Protein AF-A0A810QGU2-F1 (afdb_monomer)

Foldseek 3Di:
DPPPPADDVPDHPDPDDLVVVLVVLLVVCVVVVHDPVVNVVVSVVSVVDPVPDDPVRVVVCVVPDPD

Solvent-accessible surface area (backbone a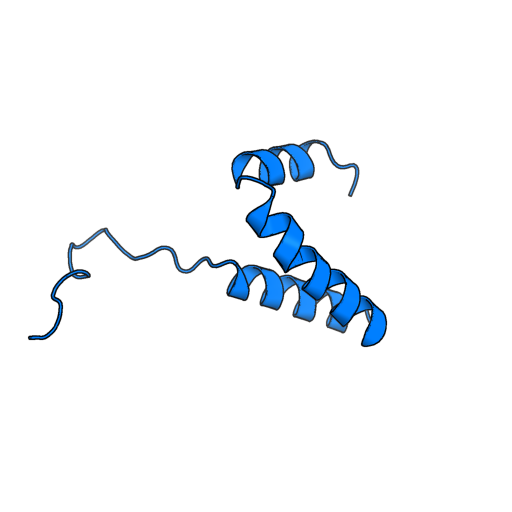toms only — not comparable to full-atom values): 4307 Å² total; per-residue (Å²): 135,83,82,84,82,70,79,54,95,89,54,74,77,74,89,76,45,75,66,54,52,50,50,53,52,49,53,55,37,56,76,70,65,55,51,74,67,55,50,52,51,53,55,55,49,50,56,56,50,60,77,75,45,54,74,64,55,53,50,53,48,55,76,71,44,99,118

Mean predicted aligned error: 7.59 Å

Secondary structure (DSSP, 8-state):
----TT--TT-PPPS--HHHHHHHHHHHHHHTT--HHH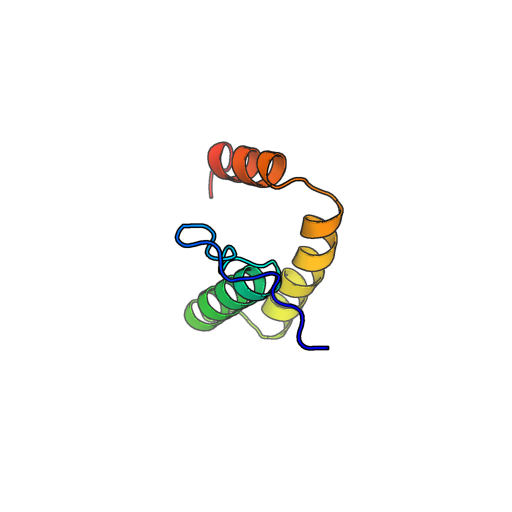HHHHHHHHHHHHHHS-HHHHHHHHHH---

Organism: NCBI:txid2714358

Radius of gyration: 16.23 Å; Cα contacts (8 Å, |Δi|>4): 17; chains: 1; bounding box: 29×23×50 Å

Structure (mmCIF, N/CA/C/O backbone):
data_AF-A0A810QGU2-F1
#
_entry.id   AF-A0A810QGU2-F1
#
loop_
_atom_site.group_PDB
_atom_site.id
_atom_site.type_symbol
_atom_site.label_atom_id
_atom_site.label_alt_id
_atom_site.label_comp_id
_atom_site.label_asym_id
_atom_site.label_entity_id
_atom_site.label_seq_id
_atom_site.pdbx_PDB_ins_code
_atom_site.Cartn_x
_atom_site.Cartn_y
_atom_site.Cartn_z
_atom_site.occupancy
_atom_site.B_iso_or_equiv
_atom_site.auth_seq_id
_atom_site.auth_comp_id
_atom_site.auth_asym_id
_atom_site.auth_atom_id
_atom_site.pdbx_PDB_model_num
ATOM 1 N N . MET A 1 1 ? 6.918 5.603 -36.656 1.00 40.19 1 MET A N 1
ATOM 2 C CA . MET A 1 1 ? 8.122 4.848 -36.261 1.00 40.19 1 MET A CA 1
ATOM 3 C C . MET A 1 1 ? 7.748 4.150 -34.970 1.00 40.19 1 MET A C 1
ATOM 5 O O . MET A 1 1 ? 7.659 4.803 -33.941 1.00 40.19 1 MET A O 1
ATOM 9 N N . GLU A 1 2 ? 7.333 2.892 -35.070 1.00 45.12 2 GLU A N 1
ATOM 10 C CA . GLU A 1 2 ? 6.971 2.073 -33.912 1.00 45.12 2 GLU A CA 1
ATOM 11 C C . GLU A 1 2 ? 8.277 1.650 -33.234 1.00 45.12 2 GLU A C 1
ATOM 13 O O . GLU A 1 2 ? 9.180 1.125 -33.887 1.00 45.12 2 GLU A O 1
ATOM 18 N N . ASN A 1 3 ? 8.429 1.982 -31.953 1.00 49.12 3 ASN A N 1
ATOM 19 C CA . ASN A 1 3 ? 9.655 1.720 -31.209 1.00 49.12 3 ASN A CA 1
ATOM 20 C C . ASN A 1 3 ? 9.781 0.212 -30.959 1.00 49.12 3 ASN A C 1
ATOM 22 O O . ASN A 1 3 ? 9.140 -0.334 -30.066 1.00 49.12 3 ASN A O 1
ATOM 26 N N . ALA A 1 4 ? 10.639 -0.447 -31.735 1.00 54.47 4 ALA A N 1
ATOM 27 C CA . ALA A 1 4 ? 10.995 -1.862 -31.623 1.00 54.47 4 ALA A CA 1
ATOM 28 C C . ALA A 1 4 ? 11.883 -2.171 -30.392 1.00 54.47 4 ALA A C 1
ATOM 30 O O . ALA A 1 4 ? 12.821 -2.958 -30.477 1.00 54.47 4 ALA A O 1
ATOM 31 N N . PHE A 1 5 ? 11.631 -1.528 -29.248 1.00 55.44 5 PHE A N 1
ATOM 32 C CA . PHE A 1 5 ? 12.499 -1.600 -28.064 1.00 55.44 5 PHE A CA 1
ATOM 33 C C . PHE A 1 5 ? 12.188 -2.789 -27.129 1.00 55.44 5 PHE A C 1
ATOM 35 O O . PHE A 1 5 ? 12.781 -2.897 -26.064 1.00 55.44 5 PHE A O 1
ATOM 42 N N . GLY A 1 6 ? 11.265 -3.683 -27.502 1.00 53.97 6 GLY A N 1
ATOM 43 C CA . GLY A 1 6 ? 10.703 -4.683 -26.581 1.00 53.97 6 GLY A CA 1
ATOM 44 C C . GLY A 1 6 ? 10.675 -6.131 -27.069 1.00 53.97 6 GLY A C 1
ATOM 45 O O . GLY A 1 6 ? 9.900 -6.911 -26.535 1.00 53.97 6 GLY A O 1
ATOM 46 N N . MET A 1 7 ? 11.447 -6.515 -28.089 1.00 54.88 7 MET A N 1
ATOM 47 C CA . MET A 1 7 ? 11.396 -7.886 -28.629 1.00 54.88 7 MET A CA 1
ATOM 48 C C . MET A 1 7 ? 12.773 -8.557 -28.692 1.00 54.88 7 MET A C 1
ATOM 50 O O . MET A 1 7 ? 13.181 -9.063 -29.735 1.00 54.88 7 MET A O 1
ATOM 54 N N . PHE A 1 8 ? 13.489 -8.595 -27.566 1.00 62.19 8 PHE A N 1
ATOM 55 C CA . PHE A 1 8 ? 14.527 -9.609 -27.362 1.00 62.19 8 PHE A CA 1
ATOM 56 C C . PHE A 1 8 ? 13.897 -10.787 -26.602 1.00 62.19 8 PHE A C 1
ATOM 58 O O . PHE A 1 8 ? 13.435 -10.585 -25.478 1.00 62.19 8 PHE A O 1
ATOM 65 N N . PRO A 1 9 ? 13.845 -12.006 -27.173 1.00 57.75 9 PRO A N 1
ATOM 66 C CA . PRO A 1 9 ? 13.396 -13.190 -26.445 1.00 57.75 9 PRO A CA 1
ATOM 67 C C . PRO A 1 9 ? 14.238 -13.360 -25.172 1.00 57.75 9 PRO A C 1
ATOM 69 O O . PRO A 1 9 ? 15.455 -13.519 -25.261 1.00 57.75 9 PRO A O 1
ATOM 72 N N . GLY A 1 10 ? 13.603 -13.278 -23.999 1.00 59.94 10 GLY A N 1
ATOM 73 C CA . GLY A 1 10 ? 14.274 -13.309 -22.691 1.00 59.94 10 GLY A CA 1
ATOM 74 C C . GLY A 1 10 ? 14.462 -11.949 -22.001 1.00 59.94 10 GLY A C 1
ATOM 75 O O . GLY A 1 10 ? 15.027 -11.914 -20.913 1.00 59.94 10 GLY A O 1
ATOM 76 N N . PHE A 1 11 ? 13.984 -10.849 -22.591 1.00 59.59 11 PHE A N 1
ATOM 77 C CA . PHE A 1 11 ? 13.882 -9.539 -21.937 1.00 59.59 11 PHE A CA 1
ATOM 78 C C . PHE A 1 11 ? 12.408 -9.139 -21.841 1.00 59.59 11 PHE A C 1
ATOM 80 O O . PHE A 1 11 ? 11.934 -8.256 -22.556 1.00 59.59 11 PHE A O 1
ATOM 87 N N . GLU A 1 12 ? 11.657 -9.853 -21.004 1.00 65.38 12 GLU A N 1
ATOM 88 C CA . GLU A 1 12 ? 10.329 -9.386 -20.615 1.00 65.38 12 GLU A CA 1
ATOM 89 C C . GLU A 1 12 ? 10.512 -8.220 -19.632 1.00 65.38 12 GLU A C 1
ATOM 91 O O . GLU A 1 12 ? 11.316 -8.338 -18.701 1.00 65.38 12 GLU A O 1
ATOM 96 N N . PRO A 1 13 ? 9.856 -7.067 -19.855 1.00 66.00 13 PRO A N 1
ATOM 97 C CA . PRO A 1 13 ? 9.867 -5.996 -18.873 1.00 66.00 13 PRO A CA 1
ATOM 98 C C . PRO A 1 13 ? 9.303 -6.531 -17.556 1.00 66.00 13 PRO A C 1
ATOM 100 O O . PRO A 1 13 ? 8.319 -7.267 -17.559 1.00 66.00 13 PRO A O 1
ATOM 103 N N . ASP A 1 14 ? 9.939 -6.163 -16.445 1.00 71.56 14 ASP A N 1
ATOM 104 C CA . ASP A 1 14 ? 9.446 -6.512 -15.115 1.00 71.56 14 ASP A CA 1
ATOM 105 C C . ASP A 1 14 ? 8.001 -6.002 -14.972 1.00 71.56 14 ASP A C 1
ATOM 107 O O . ASP A 1 14 ? 7.739 -4.810 -15.154 1.00 71.56 14 ASP A O 1
ATOM 111 N N . GLU A 1 15 ? 7.055 -6.906 -14.702 1.00 82.19 15 GLU A N 1
ATOM 112 C CA . GLU A 1 15 ? 5.647 -6.546 -14.495 1.00 82.19 15 GLU A CA 1
ATOM 113 C C . GLU A 1 15 ? 5.459 -5.690 -13.228 1.00 82.19 15 GLU A C 1
ATOM 115 O O . GLU A 1 15 ? 4.421 -5.042 -13.048 1.00 82.19 15 GLU A O 1
ATOM 120 N N . TRP A 1 16 ? 6.451 -5.662 -12.334 1.00 85.75 16 TRP A N 1
ATOM 121 C CA . TRP A 1 16 ? 6.396 -4.905 -11.096 1.00 85.75 16 TRP A CA 1
ATOM 122 C C . TRP A 1 16 ? 6.525 -3.393 -11.314 1.00 85.75 16 TRP A C 1
ATOM 124 O O . TRP A 1 16 ? 7.357 -2.889 -12.065 1.00 85.75 16 TRP A O 1
ATOM 134 N N . SER A 1 17 ? 5.722 -2.631 -10.572 1.00 90.81 17 SER A N 1
ATOM 135 C CA . SER A 1 17 ? 5.795 -1.170 -10.525 1.00 90.81 17 SER A CA 1
ATOM 136 C C . SER A 1 17 ? 5.358 -0.640 -9.160 1.00 90.81 17 SER A C 1
ATOM 138 O O . SER A 1 17 ? 4.664 -1.316 -8.396 1.00 90.81 17 SER A O 1
ATOM 140 N N . ASN A 1 18 ? 5.712 0.612 -8.862 1.00 93.12 18 ASN A N 1
ATOM 141 C CA . ASN A 1 18 ? 5.242 1.305 -7.659 1.00 93.12 18 ASN A CA 1
ATOM 142 C C . ASN A 1 18 ? 3.706 1.376 -7.595 1.00 93.12 18 ASN A C 1
ATOM 144 O O . ASN A 1 18 ? 3.125 1.288 -6.512 1.00 93.12 18 ASN A O 1
ATOM 148 N N . ASP A 1 19 ? 3.040 1.482 -8.745 1.00 93.94 19 ASP A N 1
ATOM 149 C CA . ASP A 1 19 ? 1.579 1.489 -8.815 1.00 93.94 19 ASP A CA 1
ATOM 150 C C . ASP A 1 19 ? 0.986 0.107 -8.532 1.00 93.94 19 ASP A C 1
ATOM 152 O O . ASP A 1 19 ? 0.022 0.012 -7.768 1.00 93.94 19 ASP A O 1
ATOM 156 N N . ALA A 1 20 ? 1.603 -0.967 -9.037 1.00 94.62 20 ALA A N 1
ATOM 157 C CA . ALA A 1 20 ? 1.221 -2.331 -8.673 1.00 94.62 20 ALA A CA 1
ATOM 158 C C . ALA A 1 20 ? 1.369 -2.564 -7.158 1.00 94.62 20 ALA A C 1
ATOM 160 O O . ALA A 1 20 ? 0.442 -3.056 -6.515 1.00 94.62 20 ALA A O 1
ATOM 161 N N . CYS A 1 21 ? 2.480 -2.122 -6.555 1.00 94.88 21 CYS A N 1
ATOM 162 C CA . CYS A 1 21 ? 2.697 -2.206 -5.108 1.00 94.88 21 CYS A CA 1
ATOM 163 C C . CYS A 1 21 ? 1.609 -1.469 -4.306 1.00 94.88 21 CYS A C 1
ATOM 165 O O . CYS A 1 21 ? 1.041 -2.033 -3.369 1.00 94.88 21 CYS A O 1
ATOM 167 N N . ARG A 1 22 ? 1.252 -0.238 -4.699 1.00 96.81 22 ARG A N 1
ATOM 168 C CA . ARG A 1 22 ? 0.145 0.511 -4.071 1.00 96.81 22 ARG A CA 1
ATOM 169 C C . ARG A 1 22 ? -1.184 -0.222 -4.212 1.00 96.81 22 ARG A C 1
ATOM 171 O O . ARG A 1 22 ? -1.944 -0.266 -3.248 1.00 96.81 22 ARG A O 1
ATOM 178 N N . GLY A 1 23 ? -1.447 -0.813 -5.378 1.00 97.81 23 GLY A N 1
ATOM 179 C CA . GLY A 1 23 ? -2.620 -1.650 -5.621 1.00 97.81 23 GLY A CA 1
ATOM 180 C C . GLY A 1 23 ? -2.707 -2.818 -4.639 1.00 97.81 23 GLY A C 1
ATOM 181 O O . GLY A 1 23 ? -3.738 -2.985 -3.990 1.00 97.81 23 GLY A O 1
ATOM 182 N N . TYR A 1 24 ? -1.614 -3.567 -4.451 1.00 97.69 24 TYR A N 1
ATOM 183 C CA . TYR A 1 24 ? -1.555 -4.660 -3.473 1.00 97.69 24 TYR A CA 1
ATOM 184 C C . TYR A 1 24 ? -1.835 -4.192 -2.043 1.00 97.69 24 TYR A C 1
ATOM 186 O O . TYR A 1 24 ? -2.602 -4.835 -1.329 1.00 97.69 24 TYR A O 1
ATOM 194 N N . VAL A 1 25 ? -1.265 -3.056 -1.630 1.00 97.69 25 VAL A N 1
ATOM 195 C CA . VAL A 1 25 ? -1.506 -2.496 -0.292 1.00 97.69 25 VAL A CA 1
ATOM 196 C C . VAL A 1 25 ? -2.968 -2.080 -0.115 1.00 97.69 25 VAL A C 1
ATOM 198 O O . VAL A 1 25 ? -3.548 -2.372 0.927 1.00 97.69 25 VAL A O 1
ATOM 201 N N . ILE A 1 26 ? -3.586 -1.448 -1.119 1.00 98.56 26 ILE A N 1
ATOM 202 C CA . ILE A 1 26 ? -5.013 -1.089 -1.075 1.00 98.56 26 ILE A CA 1
ATOM 203 C C . ILE A 1 26 ? -5.870 -2.345 -0.914 1.00 98.56 26 ILE A C 1
ATOM 205 O O . ILE A 1 26 ? -6.669 -2.386 0.017 1.00 98.56 26 ILE A O 1
ATOM 209 N N . MET A 1 27 ? -5.659 -3.370 -1.749 1.00 98.69 27 MET A N 1
ATOM 210 C CA . MET A 1 27 ? -6.417 -4.627 -1.679 1.00 98.69 27 MET A CA 1
ATOM 211 C C . MET A 1 27 ? -6.297 -5.276 -0.295 1.00 98.69 27 MET A C 1
ATOM 213 O O . MET A 1 27 ? -7.307 -5.550 0.346 1.00 98.69 27 MET A O 1
ATOM 217 N N . ALA A 1 28 ? -5.073 -5.428 0.223 1.00 98.69 28 ALA A N 1
ATOM 218 C CA . ALA A 1 28 ? -4.852 -6.019 1.542 1.00 98.69 28 ALA A CA 1
ATOM 219 C C .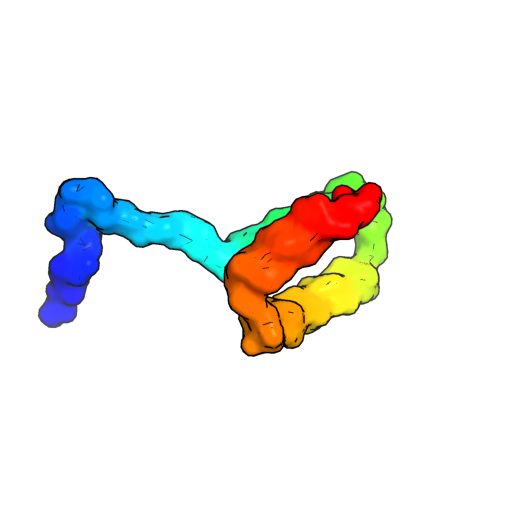 ALA A 1 28 ? -5.519 -5.211 2.671 1.00 98.69 28 ALA A C 1
ATOM 221 O O . ALA A 1 28 ? -6.072 -5.783 3.611 1.00 98.69 28 ALA A O 1
ATOM 222 N N . MET A 1 29 ? -5.486 -3.877 2.593 1.00 98.50 29 MET A N 1
ATOM 223 C CA . MET A 1 29 ? -6.110 -3.020 3.600 1.00 98.50 29 MET A CA 1
ATOM 224 C C . MET A 1 29 ? -7.643 -3.032 3.522 1.00 98.50 29 MET A C 1
ATOM 226 O O . MET A 1 29 ? -8.302 -2.989 4.562 1.00 98.50 29 MET A O 1
ATOM 230 N N . GLU A 1 30 ? -8.223 -3.090 2.324 1.00 98.56 30 GLU A N 1
ATOM 231 C CA . GLU A 1 30 ? -9.670 -3.242 2.143 1.00 98.56 30 GLU A CA 1
ATOM 232 C C . GLU A 1 30 ? -10.154 -4.584 2.703 1.00 98.56 30 GLU A C 1
ATOM 234 O O . GLU A 1 30 ? -11.100 -4.599 3.494 1.00 98.56 30 GLU A O 1
ATOM 239 N N . ASP A 1 31 ? -9.446 -5.677 2.405 1.00 98.75 31 ASP A N 1
ATOM 240 C CA . ASP A 1 31 ? -9.756 -7.021 2.911 1.00 98.75 31 ASP A CA 1
ATOM 241 C C . ASP A 1 31 ? -9.633 -7.117 4.439 1.00 98.75 31 ASP A C 1
ATOM 243 O O . ASP A 1 31 ? -10.417 -7.800 5.100 1.00 98.75 31 ASP A O 1
ATOM 247 N 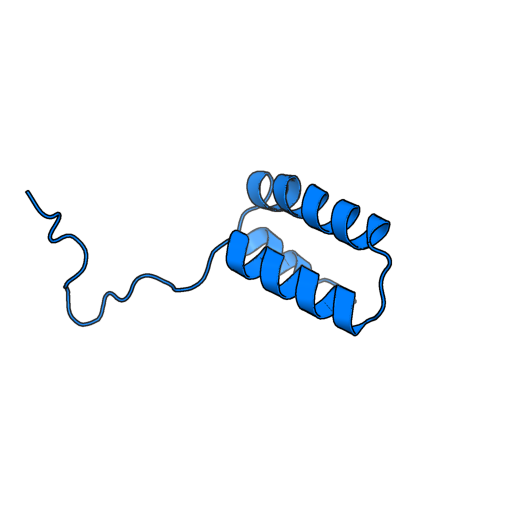N . CYS A 1 32 ? -8.689 -6.381 5.032 1.00 98.44 32 CYS A N 1
ATOM 248 C CA . CYS A 1 32 ? -8.545 -6.274 6.486 1.00 98.44 32 CYS A CA 1
ATOM 249 C C . CYS A 1 32 ? -9.567 -5.325 7.143 1.00 98.44 32 CYS A C 1
ATOM 251 O O . CYS A 1 32 ? -9.558 -5.168 8.365 1.00 98.44 32 CYS A O 1
ATOM 253 N N . GLY A 1 33 ? -10.437 -4.669 6.367 1.00 98.44 33 GLY A N 1
ATOM 254 C CA . GLY A 1 33 ? -11.484 -3.786 6.881 1.00 98.44 33 GLY A CA 1
ATOM 255 C C . GLY A 1 33 ? -10.991 -2.418 7.363 1.00 98.44 33 GLY A C 1
ATOM 256 O O . GLY A 1 33 ? -11.661 -1.778 8.179 1.00 98.44 33 GLY A O 1
ATOM 257 N N . PHE A 1 34 ? -9.835 -1.943 6.887 1.00 98.62 34 PHE A N 1
ATOM 258 C CA . PHE A 1 34 ? -9.346 -0.607 7.234 1.00 98.62 34 PHE A CA 1
ATOM 259 C C . PHE A 1 34 ? -10.265 0.495 6.691 1.00 98.62 34 PHE A C 1
ATOM 261 O O . PHE A 1 34 ? -10.918 0.370 5.653 1.00 98.62 34 PHE A O 1
ATOM 268 N N . SER A 1 35 ? -10.294 1.636 7.386 1.00 98.56 35 SER A N 1
ATOM 269 C CA . SER A 1 35 ? -11.102 2.771 6.950 1.00 98.56 35 SER A CA 1
ATOM 270 C C . SER A 1 35 ? -10.533 3.410 5.676 1.00 98.56 35 SER A C 1
ATOM 272 O O . SER A 1 35 ? -9.319 3.489 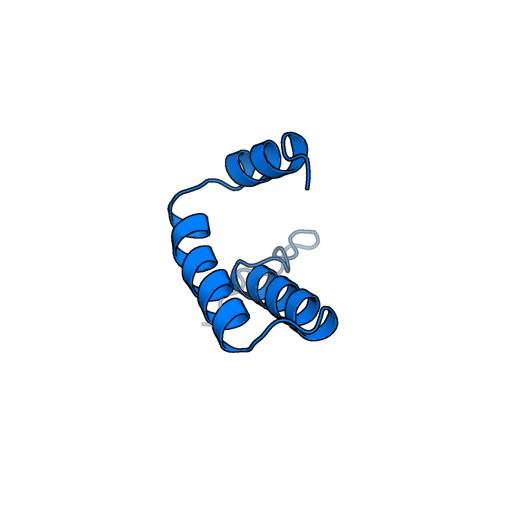5.479 1.00 98.56 35 SER A O 1
ATOM 274 N N . LYS A 1 36 ? -11.405 4.002 4.847 1.00 98.19 36 LYS A N 1
ATOM 275 C CA . LYS A 1 36 ? -10.982 4.779 3.662 1.00 98.19 36 LYS A CA 1
ATOM 276 C C . LYS A 1 36 ? -9.986 5.895 4.004 1.00 98.19 36 LYS A C 1
ATOM 278 O O . LYS A 1 36 ? -9.160 6.258 3.170 1.00 98.19 36 LYS A O 1
ATOM 283 N N . LYS A 1 37 ? -10.078 6.470 5.209 1.00 98.44 37 LYS A N 1
ATOM 284 C CA . LYS A 1 37 ? -9.155 7.510 5.682 1.00 98.44 37 LYS A CA 1
ATOM 285 C C . LYS A 1 37 ? -7.757 6.934 5.914 1.00 98.44 37 LYS A C 1
ATOM 287 O O . LYS A 1 37 ? -6.783 7.564 5.510 1.00 98.44 37 LYS A O 1
ATOM 292 N N . ASP A 1 38 ? -7.666 5.751 6.514 1.00 98.62 38 ASP A N 1
ATOM 293 C CA . ASP A 1 38 ? -6.387 5.095 6.790 1.00 98.62 38 ASP A CA 1
ATOM 294 C C . ASP A 1 38 ? -5.728 4.592 5.509 1.00 98.62 38 ASP A C 1
ATOM 296 O O . ASP A 1 38 ? -4.541 4.840 5.315 1.00 98.62 38 ASP A O 1
ATOM 300 N N . ILE A 1 39 ? -6.505 4.005 4.590 1.00 98.62 39 ILE A N 1
ATOM 301 C CA . ILE A 1 39 ? -6.019 3.595 3.263 1.00 98.62 39 ILE A CA 1
ATOM 302 C C . ILE A 1 39 ? -5.410 4.793 2.529 1.00 98.62 39 ILE A C 1
ATOM 304 O O . ILE A 1 39 ? -4.264 4.739 2.093 1.00 98.62 39 ILE A O 1
ATOM 308 N N . ARG A 1 40 ? -6.127 5.925 2.461 1.00 98.31 40 ARG A N 1
ATOM 309 C CA . ARG A 1 40 ? -5.605 7.155 1.838 1.00 98.31 40 ARG A CA 1
ATOM 310 C C . ARG A 1 40 ? -4.324 7.650 2.503 1.00 98.31 40 ARG A C 1
ATOM 312 O O . ARG A 1 40 ? -3.426 8.106 1.803 1.00 98.31 40 ARG A O 1
ATOM 319 N N . ARG A 1 41 ? -4.236 7.569 3.835 1.00 98.56 41 ARG A N 1
ATOM 320 C CA . ARG A 1 41 ? -3.036 7.980 4.574 1.00 98.56 41 ARG A CA 1
ATOM 321 C C . ARG A 1 41 ? -1.840 7.100 4.219 1.00 98.56 41 ARG A C 1
ATOM 323 O O . ARG A 1 41 ? -0.782 7.638 3.920 1.00 98.56 41 ARG A O 1
ATOM 330 N N . VAL A 1 42 ? -2.008 5.777 4.229 1.00 98.25 42 VAL A N 1
ATOM 331 C CA . VAL A 1 42 ? -0.931 4.825 3.909 1.00 98.25 42 VAL A CA 1
ATOM 332 C C . VAL A 1 42 ? -0.497 4.963 2.453 1.00 98.25 42 VAL A C 1
ATOM 334 O O . VAL A 1 42 ? 0.689 5.127 2.193 1.00 98.25 42 VAL A O 1
ATOM 337 N N . VAL A 1 43 ? -1.440 4.993 1.507 1.00 97.88 43 VAL A N 1
ATOM 338 C CA . VAL A 1 43 ? -1.132 5.162 0.076 1.00 97.88 43 VAL A CA 1
ATOM 339 C C . VAL A 1 43 ? -0.431 6.492 -0.193 1.00 97.88 43 VAL A C 1
ATOM 341 O O . VAL A 1 43 ? 0.527 6.523 -0.958 1.00 97.88 43 VAL A O 1
ATOM 344 N N . GLY A 1 44 ? -0.860 7.579 0.457 1.00 97.56 44 GLY A N 1
ATOM 345 C CA . GLY A 1 44 ? -0.180 8.873 0.371 1.00 97.56 44 GLY A CA 1
ATOM 346 C C . GLY A 1 44 ? 1.273 8.795 0.842 1.00 97.56 44 GLY A C 1
ATOM 347 O O . GLY A 1 44 ? 2.162 9.281 0.154 1.00 97.56 44 GLY A O 1
ATOM 348 N N . GLN A 1 45 ? 1.528 8.115 1.961 1.00 98.06 45 GLN A N 1
ATOM 349 C CA . GLN A 1 45 ? 2.889 7.929 2.471 1.00 98.06 45 GLN A CA 1
ATOM 350 C C . GLN A 1 45 ? 3.750 7.009 1.602 1.00 98.06 45 GLN A C 1
ATOM 352 O O . GLN A 1 45 ? 4.957 7.214 1.530 1.00 98.06 45 GLN A O 1
ATOM 357 N N . LEU A 1 46 ? 3.160 6.052 0.880 1.00 96.94 46 LEU A N 1
ATOM 358 C CA . LEU A 1 46 ? 3.914 5.233 -0.074 1.00 96.94 46 LEU A CA 1
ATOM 359 C C . LEU A 1 46 ? 4.542 6.062 -1.203 1.00 96.94 46 LEU A C 1
ATOM 361 O O . LEU A 1 46 ? 5.587 5.666 -1.702 1.00 96.94 46 LEU A O 1
ATOM 365 N N . TYR A 1 47 ? 3.960 7.200 -1.605 1.00 94.00 47 TYR A N 1
ATOM 366 C CA . TYR A 1 47 ? 4.623 8.102 -2.561 1.00 94.00 47 TYR A CA 1
ATOM 367 C C . TYR A 1 47 ? 5.958 8.608 -2.013 1.00 94.00 47 TYR A C 1
ATOM 369 O O . TYR A 1 47 ? 6.985 8.424 -2.654 1.00 94.00 47 TYR A O 1
ATOM 377 N N . GLU A 1 48 ? 5.949 9.158 -0.800 1.00 95.81 48 GLU A N 1
ATOM 378 C CA . GLU A 1 48 ? 7.160 9.673 -0.157 1.00 95.81 48 GLU A CA 1
ATOM 379 C C . GLU A 1 48 ? 8.180 8.556 0.109 1.00 95.81 48 GLU A C 1
ATOM 381 O O . GLU A 1 48 ? 9.367 8.720 -0.157 1.00 95.81 48 GLU A O 1
ATOM 386 N N . VAL A 1 49 ? 7.733 7.390 0.590 1.00 97.00 49 VAL A N 1
ATOM 387 C CA . VAL A 1 49 ? 8.632 6.267 0.901 1.00 97.00 49 VAL A CA 1
ATOM 388 C C . VAL A 1 49 ? 9.335 5.740 -0.349 1.00 97.00 49 VAL A C 1
ATOM 390 O O . VAL A 1 49 ? 10.527 5.448 -0.266 1.00 97.00 49 VAL A O 1
ATOM 393 N N . PHE A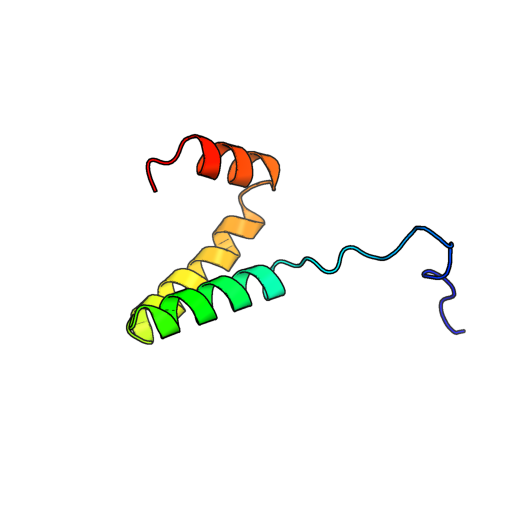 1 50 ? 8.645 5.640 -1.489 1.00 94.69 50 PHE A N 1
ATOM 394 C CA . PHE A 1 50 ? 9.268 5.187 -2.738 1.00 94.69 50 PHE A CA 1
ATOM 395 C C . PHE A 1 50 ? 10.302 6.173 -3.284 1.00 94.69 50 PHE A C 1
ATOM 397 O O . PHE A 1 50 ? 11.297 5.735 -3.852 1.00 94.69 50 PHE A O 1
ATOM 404 N N . ASP A 1 51 ? 10.097 7.477 -3.100 1.00 94.81 51 ASP A N 1
ATOM 405 C CA . ASP A 1 51 ? 11.033 8.496 -3.589 1.00 94.81 51 ASP A CA 1
ATOM 406 C C . ASP A 1 51 ? 12.263 8.647 -2.678 1.00 94.81 51 ASP A C 1
ATOM 408 O O . ASP A 1 51 ? 13.346 9.015 -3.136 1.00 94.81 51 ASP A O 1
ATOM 412 N N . LEU A 1 52 ? 12.107 8.372 -1.379 1.00 96.81 52 LEU A N 1
ATOM 413 C CA . LEU A 1 52 ? 13.149 8.579 -0.369 1.00 96.81 52 LEU A CA 1
ATOM 414 C C . LEU A 1 52 ? 14.024 7.350 -0.098 1.00 96.81 52 LEU A C 1
ATOM 416 O O . LEU A 1 52 ? 15.037 7.484 0.587 1.00 96.81 52 LEU A O 1
ATOM 420 N N . ASN A 1 53 ? 13.644 6.165 -0.579 1.00 96.06 53 ASN A N 1
ATOM 421 C CA . ASN A 1 53 ? 14.322 4.911 -0.247 1.00 96.06 5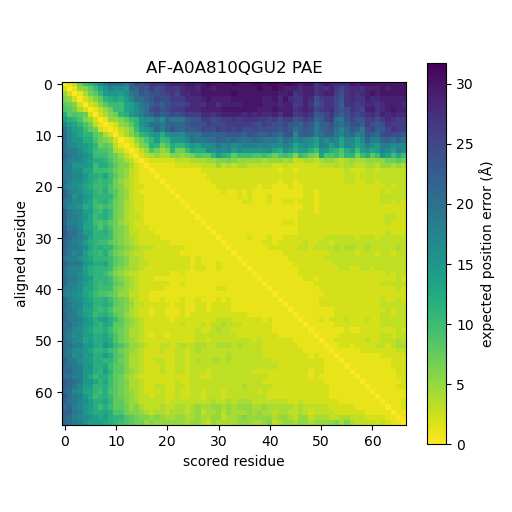3 ASN A CA 1
ATOM 422 C C . ASN A 1 53 ? 14.590 4.084 -1.502 1.00 96.06 53 ASN A C 1
ATOM 424 O O . ASN A 1 53 ? 13.767 4.023 -2.414 1.00 96.06 53 ASN A O 1
ATOM 428 N N . SER A 1 54 ? 15.726 3.391 -1.527 1.00 94.62 54 SER A N 1
ATOM 429 C CA . SER A 1 5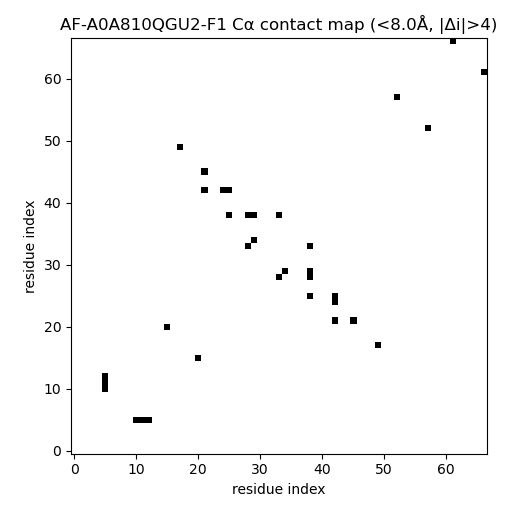4 ? 15.999 2.403 -2.566 1.00 94.62 54 SER A CA 1
ATOM 430 C C . SER A 1 54 ? 15.223 1.101 -2.324 1.00 94.62 54 SER A C 1
ATOM 432 O O . SER A 1 54 ? 14.746 0.819 -1.221 1.00 94.62 54 SER A O 1
ATOM 434 N N . VAL A 1 55 ? 15.138 0.257 -3.356 1.00 92.50 55 VAL A N 1
ATOM 435 C CA . VAL A 1 55 ? 14.562 -1.095 -3.230 1.00 92.50 55 VAL A CA 1
ATOM 436 C C . VAL A 1 55 ? 15.324 -1.930 -2.192 1.00 92.50 55 VAL A C 1
ATOM 438 O O . VAL A 1 55 ? 14.707 -2.691 -1.447 1.00 92.50 55 VAL A O 1
ATOM 441 N N . GLU A 1 56 ? 16.647 -1.765 -2.099 1.00 96.00 56 GLU A N 1
ATOM 442 C CA . GLU A 1 56 ? 17.460 -2.479 -1.109 1.00 96.00 56 GLU A CA 1
ATOM 443 C C . GLU A 1 56 ? 17.152 -2.004 0.320 1.00 96.00 56 GLU A C 1
ATOM 445 O O . GLU A 1 56 ? 16.977 -2.840 1.205 1.00 96.00 56 GLU A O 1
ATOM 450 N N . ASP A 1 57 ? 16.970 -0.695 0.539 1.00 96.75 57 ASP A N 1
ATOM 451 C CA . ASP A 1 57 ? 16.573 -0.153 1.849 1.00 96.75 57 ASP A CA 1
ATOM 452 C C . ASP A 1 57 ? 15.220 -0.723 2.297 1.00 96.75 57 ASP A C 1
ATOM 454 O O . ASP A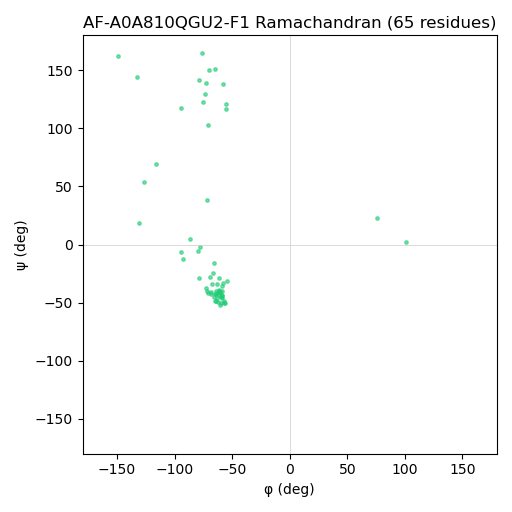 1 57 ? 15.058 -1.153 3.443 1.00 96.75 57 ASP A O 1
ATOM 458 N N . ALA A 1 58 ? 14.247 -0.783 1.381 1.00 94.44 58 ALA A N 1
ATOM 459 C CA . ALA A 1 58 ? 12.930 -1.355 1.651 1.00 94.44 58 ALA A CA 1
ATOM 460 C C . ALA A 1 58 ? 13.016 -2.855 1.986 1.00 94.44 58 ALA A C 1
ATOM 462 O O . ALA A 1 58 ? 12.372 -3.324 2.930 1.00 94.44 58 ALA A O 1
ATOM 463 N N . LYS A 1 59 ? 13.853 -3.608 1.265 1.00 95.38 59 LYS A N 1
ATOM 464 C CA . LYS A 1 59 ? 14.087 -5.036 1.513 1.00 95.38 59 LYS A CA 1
ATOM 465 C C . LYS A 1 59 ? 14.762 -5.275 2.863 1.00 95.38 59 LYS A C 1
ATOM 467 O O . LYS A 1 59 ? 14.314 -6.123 3.637 1.00 95.38 59 LYS A O 1
ATOM 472 N N . GLN A 1 60 ? 15.794 -4.501 3.189 1.00 97.88 60 GLN A N 1
ATOM 473 C CA . GLN A 1 60 ? 16.447 -4.554 4.494 1.00 97.88 60 GLN A CA 1
ATOM 474 C C . GLN A 1 60 ? 15.465 -4.190 5.614 1.00 97.88 60 GLN A C 1
ATOM 476 O O . GLN A 1 60 ? 15.448 -4.840 6.666 1.00 97.88 60 GLN A O 1
ATOM 481 N N . LYS A 1 61 ? 14.605 -3.188 5.392 1.00 96.62 61 LYS A N 1
ATOM 482 C CA . LYS A 1 61 ? 13.559 -2.805 6.342 1.00 96.62 61 LYS A CA 1
ATOM 483 C C . LYS A 1 61 ? 12.566 -3.940 6.581 1.00 96.62 61 LYS A C 1
ATOM 485 O O . LYS A 1 61 ? 12.242 -4.189 7.737 1.00 96.62 61 LYS A O 1
ATOM 490 N N . PHE A 1 62 ? 12.128 -4.641 5.536 1.00 95.94 62 PHE A N 1
ATOM 491 C CA . PHE A 1 62 ? 11.238 -5.797 5.664 1.00 95.94 62 PHE A CA 1
ATOM 492 C C . PHE A 1 62 ? 11.888 -6.928 6.469 1.00 95.94 62 PHE A C 1
ATOM 494 O O . PHE A 1 62 ? 11.322 -7.387 7.453 1.00 95.94 62 PHE A O 1
ATOM 501 N N . HIS A 1 63 ? 13.120 -7.321 6.134 1.00 97.38 63 HIS A N 1
ATOM 502 C CA . HIS A 1 63 ? 13.804 -8.414 6.839 1.00 97.38 63 HIS A CA 1
ATOM 503 C C . HIS A 1 63 ? 14.154 -8.105 8.300 1.00 97.38 63 HIS A C 1
ATOM 505 O O . HIS A 1 63 ? 14.329 -9.026 9.093 1.00 97.38 63 HIS A O 1
ATOM 511 N N . SER A 1 64 ? 14.289 -6.827 8.656 1.00 97.38 64 SER A N 1
ATOM 512 C CA . SER A 1 64 ? 14.563 -6.394 10.033 1.00 97.38 64 SER A CA 1
ATOM 513 C C . SER A 1 64 ? 13.302 -6.026 10.824 1.00 97.38 64 SER A C 1
ATOM 515 O O . SER A 1 64 ? 13.392 -5.735 12.018 1.00 97.38 64 SER A O 1
ATOM 517 N N . SER A 1 65 ? 12.135 -6.008 10.180 1.00 95.88 65 SER A N 1
ATOM 518 C CA . SER A 1 65 ? 10.859 -5.650 10.796 1.00 95.88 65 SER A CA 1
ATOM 519 C C . SER A 1 65 ? 10.287 -6.820 11.615 1.00 95.88 65 SER A C 1
ATOM 521 O O . SER A 1 65 ? 10.390 -7.968 11.190 1.00 95.88 65 SER A O 1
ATOM 523 N N . PRO A 1 66 ? 9.664 -6.562 12.784 1.00 94.69 66 PRO A N 1
ATOM 524 C CA . PRO A 1 66 ? 8.888 -7.572 13.510 1.00 94.69 66 PRO A CA 1
ATOM 525 C C . PRO A 1 66 ? 7.476 -7.785 12.929 1.00 94.69 66 PRO A C 1
ATOM 527 O O . PRO A 1 66 ? 6.741 -8.639 13.422 1.00 94.69 66 PRO A O 1
ATOM 530 N N . TYR A 1 67 ? 7.096 -6.967 11.944 1.00 86.06 67 TYR A N 1
ATOM 531 C CA . TYR A 1 67 ? 5.891 -7.081 11.119 1.00 86.06 67 TYR A CA 1
ATOM 532 C C . TYR A 1 67 ? 6.274 -7.600 9.741 1.00 86.06 67 TYR A C 1
ATOM 534 O O . TYR A 1 67 ? 5.518 -8.430 9.198 1.00 86.06 67 TYR A O 1
#

pLDDT: mean 87.86, std 16.64, range [40.19, 98.75]

Sequence (67 aa):
MENAFGMFPGFEPDEWSNDACRGYVIMAMEDCGFSKKDIRRVVGQLYEVFDLNSVEDAKQKFHSSPY